Protein AF-A0A6A4W1D8-F1 (afdb_monomer)

Structure (mmCIF, N/CA/C/O backbone):
data_AF-A0A6A4W1D8-F1
#
_entry.id   AF-A0A6A4W1D8-F1
#
loop_
_atom_site.group_PDB
_atom_site.id
_atom_site.type_symbol
_atom_site.label_atom_id
_atom_site.label_alt_id
_atom_site.label_comp_id
_atom_site.label_asym_id
_atom_site.label_entity_id
_atom_site.label_seq_id
_atom_site.pdbx_PDB_ins_code
_atom_site.Cartn_x
_atom_site.Cartn_y
_atom_site.Cartn_z
_atom_site.occupancy
_atom_site.B_iso_or_equiv
_atom_site.auth_seq_id
_atom_site.auth_comp_id
_atom_site.auth_asym_id
_atom_site.auth_atom_id
_atom_site.pdbx_PDB_model_num
ATOM 1 N N . MET A 1 1 ? -5.236 -9.734 -3.529 1.00 67.62 1 MET A N 1
ATOM 2 C CA . MET A 1 1 ? -5.775 -8.438 -4.005 1.00 67.62 1 MET A CA 1
ATOM 3 C C . MET A 1 1 ? -4.966 -7.321 -3.371 1.00 67.62 1 MET A C 1
ATOM 5 O O . MET A 1 1 ? -4.658 -7.452 -2.192 1.00 67.62 1 MET A O 1
ATOM 9 N N . LEU A 1 2 ? -4.636 -6.269 -4.128 1.00 83.94 2 LEU A N 1
ATOM 10 C CA . LEU A 1 2 ? -3.894 -5.113 -3.610 1.00 83.94 2 LEU A CA 1
ATOM 11 C C . LEU A 1 2 ? -4.686 -4.415 -2.499 1.00 83.94 2 LEU A C 1
ATOM 13 O O . LEU A 1 2 ? -5.874 -4.124 -2.669 1.00 83.94 2 LEU A O 1
ATOM 17 N N . GLY A 1 3 ? -4.034 -4.178 -1.365 1.00 87.56 3 GLY A N 1
ATOM 18 C CA . GLY A 1 3 ? -4.610 -3.480 -0.219 1.00 87.56 3 GLY A CA 1
ATOM 19 C C . GLY A 1 3 ? -5.668 -4.251 0.563 1.00 87.56 3 GLY A C 1
ATOM 20 O O . GLY A 1 3 ? -6.519 -3.657 1.230 1.00 87.56 3 GLY A O 1
ATOM 21 N N . ALA A 1 4 ? -5.622 -5.585 0.512 1.00 92.69 4 ALA A N 1
ATOM 22 C CA . ALA A 1 4 ? -6.463 -6.432 1.356 1.00 92.69 4 ALA A CA 1
ATOM 23 C C . ALA A 1 4 ? -6.169 -6.218 2.852 1.00 92.69 4 ALA A C 1
ATOM 25 O O . ALA A 1 4 ? -7.102 -6.078 3.639 1.00 92.69 4 ALA A O 1
ATOM 26 N N . LYS A 1 5 ? -4.885 -6.114 3.227 1.00 93.94 5 LYS A N 1
ATOM 27 C CA . LYS A 1 5 ? -4.457 -5.878 4.615 1.00 93.94 5 LYS A CA 1
ATOM 28 C C . LYS A 1 5 ? -4.864 -4.508 5.133 1.00 93.94 5 LYS A C 1
ATOM 30 O O . LYS A 1 5 ? -5.361 -4.390 6.245 1.00 93.94 5 LYS A O 1
ATOM 35 N N . ALA A 1 6 ? -4.776 -3.487 4.290 1.00 95.38 6 ALA A N 1
ATOM 36 C CA . ALA A 1 6 ? -5.225 -2.155 4.666 1.00 95.38 6 ALA A CA 1
ATOM 37 C C . ALA A 1 6 ? -6.750 -2.101 4.883 1.00 95.38 6 ALA A C 1
ATOM 39 O O . ALA A 1 6 ? -7.235 -1.376 5.746 1.00 95.38 6 ALA A O 1
ATOM 40 N N . LEU A 1 7 ? -7.521 -2.917 4.154 1.00 95.75 7 LEU A N 1
ATOM 41 C CA . LEU A 1 7 ? -8.963 -3.043 4.367 1.00 95.75 7 LEU A CA 1
ATOM 42 C C . LEU A 1 7 ? -9.318 -3.802 5.658 1.00 95.75 7 LEU A C 1
ATOM 44 O O . LEU A 1 7 ? -10.375 -3.541 6.230 1.00 95.75 7 LEU A O 1
ATOM 48 N N . GLU A 1 8 ? -8.475 -4.732 6.117 1.00 95.06 8 GLU A N 1
ATOM 49 C CA . GLU A 1 8 ? -8.658 -5.409 7.410 1.00 95.06 8 GLU A CA 1
ATOM 50 C C . GLU A 1 8 ? -8.653 -4.394 8.565 1.00 95.06 8 GLU A C 1
ATOM 52 O O . GLU A 1 8 ? -9.573 -4.435 9.379 1.00 95.06 8 GLU A O 1
ATOM 57 N N . LEU A 1 9 ? -7.733 -3.420 8.551 1.00 94.94 9 LEU A N 1
ATOM 58 C CA . LEU A 1 9 ? -7.666 -2.328 9.537 1.00 94.94 9 LEU A CA 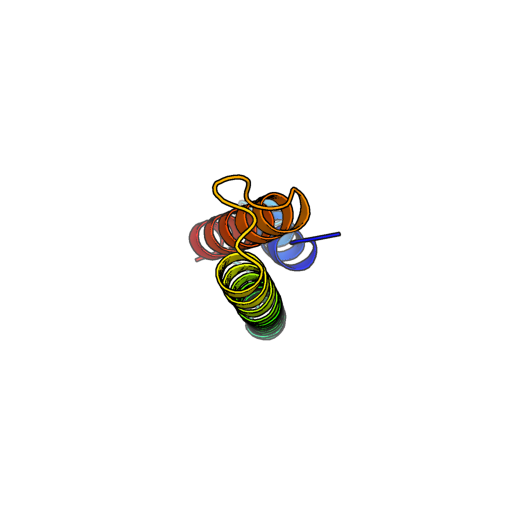1
ATOM 59 C C . LEU A 1 9 ? -8.960 -1.496 9.588 1.00 94.94 9 LEU A C 1
ATOM 61 O O . LEU A 1 9 ? -9.513 -1.235 10.652 1.00 94.94 9 LEU A O 1
ATOM 65 N N . ILE A 1 10 ? -9.507 -1.126 8.426 1.00 95.38 10 ILE A N 1
ATOM 66 C CA . ILE A 1 10 ? -10.763 -0.358 8.365 1.00 95.38 10 ILE A CA 1
ATOM 67 C C . ILE A 1 10 ? -11.952 -1.187 8.864 1.00 95.38 10 ILE A C 1
ATOM 69 O O . ILE A 1 10 ? -12.866 -0.670 9.506 1.00 95.38 10 ILE A O 1
ATOM 73 N N . ARG A 1 11 ? -11.966 -2.489 8.564 1.00 94.56 11 ARG A N 1
ATOM 74 C CA . ARG A 1 11 ? -13.016 -3.398 9.041 1.00 94.56 11 ARG A CA 1
ATOM 75 C C . ARG A 1 11 ? -12.948 -3.606 10.547 1.00 94.56 11 ARG A C 1
ATOM 77 O O . ARG A 1 11 ? -13.999 -3.791 11.148 1.00 94.56 11 ARG A O 1
ATOM 84 N N . GLU A 1 12 ? -11.753 -3.604 11.126 1.00 93.12 12 GLU A N 1
ATOM 85 C CA . GLU A 1 12 ? -11.551 -3.648 12.572 1.00 93.12 12 GLU A CA 1
ATOM 86 C C . GLU A 1 12 ? -12.229 -2.447 13.237 1.00 93.12 12 GLU A C 1
ATOM 88 O O . GLU A 1 12 ? -13.164 -2.649 14.007 1.00 93.12 12 GLU A O 1
ATOM 93 N N . LEU A 1 13 ? -11.893 -1.222 12.816 1.00 92.12 13 LEU A N 1
ATOM 94 C CA . LEU A 1 13 ? -12.517 -0.002 13.347 1.00 92.12 13 LEU A CA 1
ATOM 95 C C . LEU A 1 13 ? -14.034 0.030 13.156 1.00 92.12 13 LEU A C 1
ATOM 97 O O . LEU A 1 13 ? -14.775 0.420 14.051 1.00 92.12 13 LEU A O 1
ATOM 101 N N . LYS A 1 14 ? -14.526 -0.432 12.001 1.00 92.81 14 LYS A N 1
ATOM 102 C CA . LYS A 1 14 ? -15.970 -0.478 11.736 1.00 92.81 14 LYS A CA 1
ATOM 103 C C . LYS A 1 14 ? -16.723 -1.421 12.686 1.00 92.81 14 LYS A C 1
ATOM 105 O O . LYS A 1 14 ? -17.913 -1.217 12.910 1.00 92.81 14 LYS A O 1
ATOM 110 N N . ARG A 1 15 ? -16.078 -2.477 13.194 1.00 92.44 15 ARG A N 1
ATOM 111 C CA . ARG A 1 15 ? -16.705 -3.438 14.121 1.00 92.44 15 ARG A CA 1
ATOM 112 C C . ARG A 1 15 ? -16.765 -2.923 15.553 1.00 92.44 15 ARG A C 1
ATOM 114 O O . ARG A 1 15 ? -17.597 -3.406 16.312 1.00 92.44 15 ARG A O 1
ATOM 121 N N . THR A 1 16 ? -15.914 -1.967 15.904 1.00 88.38 16 THR A N 1
ATOM 122 C CA . THR A 1 16 ? -15.835 -1.373 17.241 1.00 88.38 16 THR A CA 1
ATOM 123 C C . THR A 1 16 ? -16.121 0.131 17.163 1.00 88.38 16 THR A C 1
ATOM 125 O O . THR A 1 16 ? -15.218 0.935 17.372 1.00 88.38 16 THR A O 1
ATOM 128 N N . PRO A 1 17 ? -17.361 0.544 16.833 1.00 84.12 17 PRO A N 1
ATOM 129 C CA . PRO A 1 17 ? -17.697 1.965 16.714 1.00 84.12 17 PRO A CA 1
ATOM 130 C C . PRO A 1 17 ? -17.641 2.706 18.059 1.00 84.12 17 PRO A C 1
ATOM 132 O O . PRO A 1 17 ? -17.321 3.889 18.089 1.00 84.12 17 PRO A O 1
ATOM 135 N N . ASP A 1 18 ? -17.914 2.003 19.162 1.00 89.25 18 ASP A N 1
ATOM 136 C CA . ASP A 1 18 ? -18.070 2.597 20.497 1.00 89.25 18 ASP A CA 1
ATOM 137 C C . ASP A 1 18 ? -16.808 2.480 21.371 1.00 89.25 18 ASP A C 1
ATOM 139 O O . ASP A 1 18 ? -16.793 2.916 22.522 1.00 89.25 18 ASP A O 1
ATOM 143 N N . SER A 1 19 ? -15.744 1.854 20.861 1.00 87.44 19 SER A N 1
ATOM 144 C CA . SER A 1 19 ? -14.512 1.606 21.613 1.00 87.44 19 SER A CA 1
ATOM 145 C C . SER A 1 19 ? -13.308 1.589 20.683 1.00 87.44 19 SER A C 1
ATOM 147 O O . SER A 1 19 ? -13.363 1.011 19.601 1.00 87.44 19 SER A O 1
ATOM 149 N N . LEU A 1 20 ? -12.208 2.206 21.115 1.00 85.19 20 LEU A N 1
ATOM 150 C CA . LEU A 1 20 ? -10.961 2.208 20.362 1.00 85.19 20 LEU A CA 1
ATOM 151 C C . LEU A 1 20 ? -10.235 0.864 20.567 1.00 85.19 20 LEU A C 1
ATOM 153 O O . LEU A 1 20 ? -9.802 0.585 21.690 1.00 85.19 20 LEU A O 1
ATOM 157 N N . PRO A 1 21 ? -10.089 0.024 19.524 1.00 88.25 21 PRO A N 1
ATOM 158 C CA . PRO A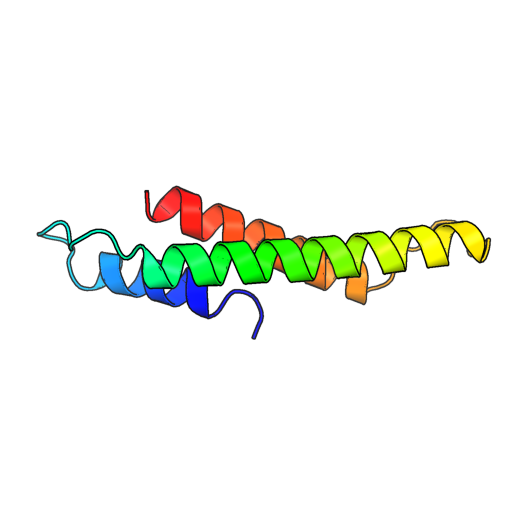 1 21 ? -9.341 -1.219 19.636 1.00 88.25 21 PRO A CA 1
ATOM 159 C C . PRO A 1 21 ? -7.844 -0.931 19.838 1.00 88.25 21 PRO A C 1
ATOM 161 O O . PRO A 1 21 ? -7.362 0.154 19.494 1.00 88.25 21 PRO A O 1
ATOM 164 N N . PRO A 1 22 ? -7.078 -1.886 20.393 1.00 92.50 22 PRO A N 1
ATOM 165 C CA . PRO A 1 22 ? -5.635 -1.737 20.520 1.00 92.50 22 PRO A CA 1
ATOM 166 C C . PRO A 1 22 ? -4.980 -1.546 19.147 1.00 92.50 22 PRO A C 1
ATOM 168 O O . PRO A 1 22 ? -5.414 -2.104 18.141 1.00 92.50 22 PRO A O 1
ATOM 171 N N . TYR A 1 23 ? -3.896 -0.774 19.116 1.00 94.44 23 TYR A N 1
ATOM 172 C CA . TYR A 1 23 ? -3.167 -0.501 17.882 1.00 94.44 23 TYR A CA 1
ATOM 173 C C . TYR A 1 23 ? -2.602 -1.788 17.256 1.00 94.44 23 TYR A C 1
ATOM 175 O O . TYR A 1 23 ? -1.809 -2.511 17.863 1.00 94.44 23 TYR A O 1
ATOM 183 N N . ASN A 1 24 ? -2.977 -2.049 16.007 1.00 95.38 24 ASN A N 1
ATOM 184 C CA . ASN A 1 24 ? -2.640 -3.259 15.268 1.00 95.38 24 ASN A CA 1
ATOM 185 C C . ASN A 1 24 ? -1.313 -3.095 14.505 1.00 95.38 24 ASN A C 1
ATOM 187 O O . ASN A 1 24 ? -1.262 -3.069 13.271 1.00 95.38 24 ASN A O 1
ATOM 191 N N . ASP A 1 25 ? -0.218 -2.985 15.264 1.00 96.75 25 ASP A N 1
ATOM 192 C CA . ASP A 1 25 ? 1.144 -2.775 14.746 1.00 96.75 25 ASP A CA 1
ATOM 193 C C . ASP A 1 25 ? 1.550 -3.824 13.698 1.00 96.75 25 ASP A C 1
ATOM 195 O O . ASP A 1 25 ? 2.123 -3.490 12.658 1.00 96.75 25 ASP A O 1
ATOM 199 N N . ALA A 1 26 ? 1.195 -5.090 13.928 1.00 96.62 26 ALA A N 1
ATOM 200 C CA . ALA A 1 26 ? 1.522 -6.187 13.024 1.00 96.62 26 ALA A CA 1
ATOM 201 C C . ALA A 1 26 ? 0.906 -5.984 11.632 1.00 96.62 26 ALA A C 1
ATOM 203 O O . ALA A 1 26 ? 1.603 -6.094 10.619 1.00 96.62 26 ALA A O 1
ATOM 204 N N . THR A 1 27 ? -0.384 -5.644 11.569 1.00 95.56 27 THR A N 1
ATOM 205 C CA . THR A 1 27 ? -1.072 -5.427 10.291 1.00 95.56 27 THR A CA 1
ATOM 206 C C . THR A 1 27 ? -0.589 -4.141 9.629 1.00 95.56 27 THR A C 1
ATOM 208 O O . THR A 1 27 ? -0.341 -4.139 8.424 1.00 95.56 27 THR A O 1
ATOM 211 N N . VAL A 1 28 ? -0.352 -3.071 10.395 1.00 97.00 28 VAL A N 1
ATOM 212 C CA . VAL A 1 28 ? 0.224 -1.827 9.858 1.00 97.00 28 VAL A CA 1
ATOM 213 C C . VAL A 1 28 ? 1.582 -2.083 9.198 1.00 97.00 28 VAL A C 1
ATOM 215 O O . VAL A 1 28 ? 1.801 -1.651 8.063 1.00 97.00 28 VAL A O 1
ATOM 218 N N . ARG A 1 29 ? 2.476 -2.851 9.835 1.00 97.31 29 ARG A N 1
ATOM 219 C CA . ARG A 1 29 ? 3.769 -3.227 9.233 1.00 97.31 29 ARG A CA 1
ATOM 220 C C . ARG A 1 29 ? 3.601 -4.008 7.934 1.00 97.31 29 ARG A C 1
ATOM 222 O O . ARG A 1 29 ? 4.335 -3.741 6.985 1.00 97.31 29 ARG A O 1
ATOM 229 N N . GLN A 1 30 ? 2.633 -4.923 7.860 1.00 96.69 30 GLN A N 1
ATOM 230 C CA . GLN A 1 30 ? 2.342 -5.661 6.625 1.00 96.69 30 GLN A CA 1
ATOM 231 C C . GLN A 1 30 ? 1.880 -4.729 5.496 1.00 96.69 30 GLN A C 1
ATOM 233 O O . GLN A 1 30 ? 2.350 -4.866 4.367 1.00 96.69 30 GLN A O 1
ATOM 238 N N . VAL A 1 31 ? 1.018 -3.746 5.785 1.00 97.12 31 VAL A N 1
ATOM 239 C CA . VAL A 1 31 ? 0.593 -2.758 4.776 1.00 97.12 31 VAL A CA 1
ATOM 240 C C . VAL A 1 31 ? 1.782 -1.922 4.295 1.00 97.12 31 VAL A C 1
ATOM 242 O O . VAL A 1 31 ? 1.936 -1.705 3.094 1.00 97.12 31 VAL A O 1
ATOM 245 N N . LEU A 1 32 ? 2.658 -1.481 5.202 1.00 97.12 32 LEU A N 1
ATOM 246 C CA . LEU A 1 32 ? 3.857 -0.716 4.839 1.00 97.12 32 LEU A CA 1
ATOM 247 C C . LEU A 1 32 ? 4.830 -1.535 3.975 1.00 97.12 32 LEU A C 1
ATOM 249 O O . LEU A 1 32 ? 5.397 -1.008 3.015 1.00 97.12 32 LEU A O 1
ATOM 253 N N . GLN A 1 33 ? 4.995 -2.826 4.269 1.00 96.88 33 GLN A N 1
ATOM 254 C CA . GLN A 1 33 ? 5.782 -3.744 3.440 1.00 96.88 33 GLN A CA 1
ATOM 255 C C . GLN A 1 33 ? 5.172 -3.924 2.043 1.00 96.88 33 GLN A C 1
ATOM 257 O O . GLN A 1 33 ? 5.903 -3.903 1.050 1.00 96.88 33 GLN A O 1
ATOM 262 N N . GLU A 1 34 ? 3.844 -4.048 1.944 1.00 95.69 34 GLU A N 1
ATOM 263 C CA . GLU A 1 34 ? 3.139 -4.111 0.658 1.00 95.69 34 GLU A CA 1
ATOM 264 C C . GLU A 1 34 ? 3.375 -2.827 -0.152 1.00 95.69 34 GLU A C 1
ATOM 266 O O . GLU A 1 34 ? 3.771 -2.901 -1.314 1.00 95.69 34 GLU A O 1
ATOM 271 N N . VAL A 1 35 ? 3.219 -1.649 0.465 1.00 96.69 35 VAL A N 1
ATOM 272 C CA . VAL A 1 35 ? 3.474 -0.349 -0.181 1.00 96.69 35 VAL A CA 1
ATOM 273 C C . VAL A 1 35 ? 4.903 -0.261 -0.706 1.00 96.69 35 VAL A C 1
ATOM 275 O O . VAL A 1 35 ? 5.105 0.128 -1.856 1.00 96.69 35 VAL A O 1
ATOM 278 N N . ARG A 1 36 ? 5.893 -0.660 0.099 1.00 97.12 36 ARG A N 1
ATOM 279 C CA . ARG A 1 36 ? 7.299 -0.665 -0.318 1.00 97.12 36 ARG A CA 1
ATOM 280 C C . ARG A 1 36 ? 7.530 -1.588 -1.513 1.00 97.12 36 ARG A C 1
ATOM 282 O O . ARG A 1 36 ? 8.148 -1.174 -2.489 1.00 97.12 36 ARG A O 1
ATOM 289 N N . THR A 1 37 ? 6.988 -2.802 -1.461 1.00 96.44 37 THR A N 1
ATOM 290 C CA . THR A 1 37 ? 7.116 -3.790 -2.543 1.00 96.44 37 THR A CA 1
ATOM 291 C C . THR A 1 37 ? 6.501 -3.268 -3.842 1.00 96.44 37 THR A C 1
ATOM 293 O O . THR A 1 37 ? 7.114 -3.360 -4.906 1.00 96.44 37 THR A O 1
ATOM 296 N N . LEU A 1 38 ? 5.307 -2.670 -3.759 1.00 95.50 38 LEU A N 1
ATOM 297 C CA . LEU A 1 38 ? 4.637 -2.068 -4.909 1.00 95.50 38 LEU A CA 1
ATOM 298 C C . LEU A 1 38 ? 5.432 -0.896 -5.468 1.00 95.50 38 LEU A C 1
ATOM 300 O O . LEU A 1 38 ? 5.596 -0.819 -6.679 1.00 95.50 38 LEU A O 1
ATOM 304 N N . PHE A 1 39 ? 5.952 -0.019 -4.610 1.00 96.50 39 PHE A N 1
ATOM 305 C CA . PHE A 1 39 ? 6.751 1.130 -5.024 1.00 96.50 39 PHE A CA 1
ATOM 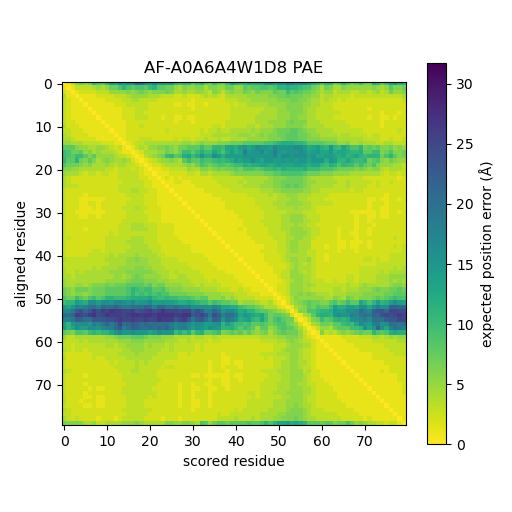306 C C . PHE A 1 39 ? 8.040 0.704 -5.734 1.00 96.50 39 PHE A C 1
ATOM 308 O O . PHE A 1 39 ? 8.348 1.217 -6.807 1.00 96.50 39 PHE A O 1
ATOM 315 N N . GLU A 1 40 ? 8.771 -0.264 -5.179 1.00 96.81 40 GLU A N 1
ATOM 316 C CA . GLU A 1 40 ? 10.008 -0.775 -5.776 1.00 96.81 40 GLU A CA 1
ATOM 317 C C . GLU A 1 40 ? 9.760 -1.455 -7.128 1.00 96.81 40 GLU A C 1
ATOM 319 O O . GLU A 1 40 ? 10.566 -1.297 -8.044 1.00 96.81 40 GLU A O 1
ATOM 324 N N . ALA A 1 41 ? 8.665 -2.208 -7.271 1.00 94.06 41 ALA A N 1
ATOM 325 C CA . ALA A 1 41 ? 8.274 -2.796 -8.553 1.00 94.06 41 ALA A CA 1
ATOM 326 C C . ALA A 1 41 ? 7.846 -1.718 -9.559 1.00 94.06 41 ALA A C 1
ATOM 328 O O . ALA A 1 41 ? 8.258 -1.743 -10.710 1.00 94.06 41 ALA A O 1
ATOM 329 N N . ASN A 1 42 ? 7.067 -0.733 -9.110 1.00 93.94 42 ASN A N 1
ATOM 330 C CA . ASN A 1 42 ? 6.594 0.353 -9.958 1.00 93.94 42 ASN A CA 1
ATOM 331 C C . ASN A 1 42 ? 7.746 1.209 -10.490 1.00 93.94 42 ASN A C 1
ATOM 333 O O . ASN A 1 42 ? 7.766 1.567 -11.660 1.00 93.94 42 ASN A O 1
ATOM 337 N N . ARG A 1 43 ? 8.725 1.512 -9.630 1.00 93.50 43 ARG A N 1
ATOM 338 C CA . ARG A 1 43 ? 9.919 2.271 -10.000 1.00 93.50 43 ARG A CA 1
ATOM 339 C C . ARG A 1 43 ? 10.776 1.524 -11.022 1.00 93.50 43 ARG A C 1
ATOM 341 O O . ARG A 1 43 ? 11.283 2.166 -11.932 1.00 93.50 43 ARG A O 1
ATOM 348 N N . ARG A 1 44 ? 10.948 0.206 -10.864 1.00 93.19 44 ARG A N 1
ATOM 349 C CA . ARG A 1 44 ? 11.683 -0.626 -11.832 1.00 93.19 44 ARG A CA 1
ATOM 350 C C .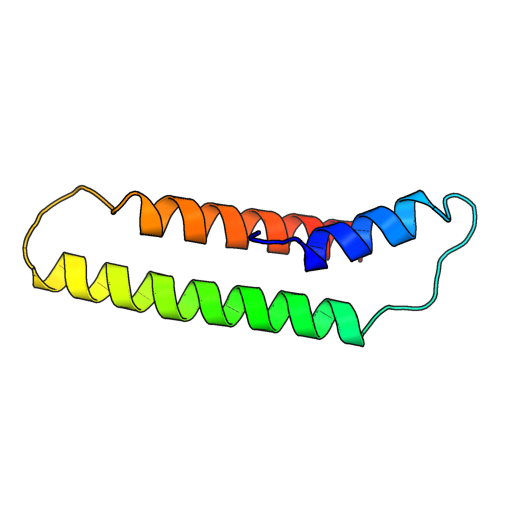 ARG A 1 44 ? 11.034 -0.559 -13.211 1.00 93.19 44 ARG A C 1
ATOM 352 O O . ARG A 1 44 ? 11.694 -0.154 -14.155 1.00 93.19 44 ARG A O 1
ATOM 359 N N . ASP A 1 45 ? 9.729 -0.807 -13.278 1.00 90.25 45 ASP A N 1
ATOM 360 C CA . ASP A 1 45 ? 8.991 -0.777 -14.542 1.00 90.25 45 ASP A CA 1
ATOM 361 C C . ASP A 1 45 ? 9.040 0.607 -15.215 1.00 90.25 45 ASP A C 1
ATOM 363 O O . ASP A 1 45 ? 9.143 0.685 -16.433 1.00 90.25 45 ASP A O 1
ATOM 367 N N . VAL A 1 46 ? 8.994 1.704 -14.449 1.00 89.44 46 VAL A N 1
ATOM 368 C CA . VAL A 1 46 ? 9.134 3.064 -15.007 1.00 89.44 46 VAL A CA 1
ATOM 369 C C . VAL A 1 46 ? 10.526 3.283 -15.605 1.00 89.44 46 VAL A C 1
ATOM 371 O O . VAL A 1 46 ? 10.624 3.771 -16.724 1.00 89.44 46 VAL A O 1
ATOM 374 N N . VAL A 1 47 ? 11.590 2.880 -14.903 1.00 90.44 47 VAL A N 1
ATOM 375 C CA . VAL A 1 47 ? 12.970 3.006 -15.405 1.00 90.44 47 VAL A CA 1
ATOM 376 C C . VAL A 1 47 ? 13.180 2.172 -16.673 1.00 90.44 47 VAL A C 1
ATOM 378 O O . VAL A 1 47 ? 13.801 2.650 -17.621 1.00 90.44 47 VAL A O 1
ATOM 381 N N . ASP A 1 48 ? 12.638 0.955 -16.713 1.00 88.44 48 ASP A N 1
ATOM 382 C CA . ASP A 1 48 ? 12.739 0.074 -17.879 1.00 88.44 48 ASP A CA 1
ATOM 383 C C . ASP A 1 48 ? 11.961 0.637 -19.082 1.00 88.44 48 ASP A C 1
ATOM 385 O O . ASP A 1 48 ? 12.443 0.592 -20.217 1.00 88.44 48 ASP A O 1
ATOM 389 N N . LEU A 1 49 ? 10.778 1.219 -18.843 1.00 86.19 49 LEU A N 1
ATOM 390 C CA . LEU A 1 49 ? 9.991 1.896 -19.877 1.00 86.19 49 LEU A CA 1
ATOM 391 C C . LEU A 1 49 ? 10.723 3.127 -20.425 1.00 86.19 49 LEU A C 1
ATOM 393 O O . LEU A 1 49 ? 10.814 3.273 -21.645 1.00 86.19 49 LEU A O 1
ATOM 397 N N . ASP A 1 50 ? 11.302 3.957 -19.556 1.00 84.38 50 ASP A N 1
ATOM 398 C CA . ASP A 1 50 ? 12.084 5.129 -19.963 1.00 84.38 50 ASP A CA 1
ATOM 399 C C . ASP A 1 50 ? 13.302 4.720 -20.813 1.00 84.38 50 ASP A C 1
ATOM 401 O O . ASP A 1 50 ? 13.574 5.326 -21.851 1.00 84.38 50 ASP A O 1
ATOM 405 N N . ALA A 1 51 ? 14.000 3.645 -20.427 1.00 85.06 51 ALA A N 1
ATOM 406 C CA . ALA A 1 51 ? 15.140 3.108 -21.173 1.00 85.06 51 ALA A CA 1
ATOM 407 C C . ALA A 1 51 ? 14.745 2.500 -22.531 1.00 85.06 51 ALA A C 1
ATOM 409 O O . ALA A 1 51 ? 15.531 2.536 -23.478 1.00 85.06 51 ALA A O 1
ATOM 410 N N . SER A 1 52 ? 13.532 1.952 -22.646 1.00 81.62 52 SER A N 1
ATOM 411 C CA . SER A 1 52 ? 13.037 1.328 -23.879 1.00 81.62 52 SER A CA 1
ATOM 412 C C . SER A 1 52 ? 12.670 2.328 -24.985 1.00 81.62 52 SER A C 1
ATOM 414 O O . SER A 1 52 ? 12.411 1.919 -26.116 1.00 81.62 52 SER A O 1
ATOM 416 N N . GLY A 1 53 ? 12.636 3.634 -24.688 1.00 72.12 53 GLY A N 1
ATOM 417 C CA . GLY A 1 53 ? 12.315 4.681 -25.664 1.00 72.12 53 GLY A CA 1
ATOM 418 C C . GLY A 1 53 ? 10.865 4.653 -26.168 1.00 72.12 53 GLY A C 1
ATOM 419 O O . GLY A 1 53 ? 10.513 5.415 -27.071 1.00 72.12 53 GLY A O 1
ATOM 420 N N . VAL A 1 54 ? 10.010 3.802 -25.588 1.00 66.50 54 VAL A N 1
ATOM 421 C CA . VAL A 1 54 ? 8.571 3.729 -25.872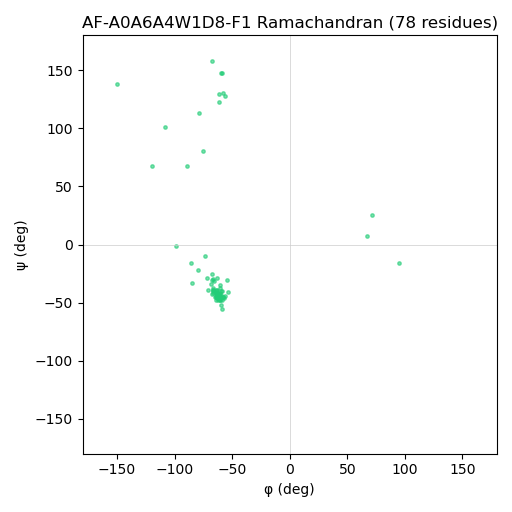 1.00 66.50 54 VAL A CA 1
ATOM 422 C C . VAL A 1 54 ? 7.900 4.920 -25.187 1.00 66.50 54 VAL A C 1
ATOM 424 O O . VAL A 1 54 ? 7.384 4.837 -24.076 1.00 66.50 54 VAL A O 1
ATOM 427 N N . GLY A 1 55 ? 7.986 6.077 -25.839 1.00 55.56 55 GLY A N 1
ATOM 428 C CA . GLY A 1 55 ? 7.514 7.345 -25.303 1.00 55.56 55 GLY A CA 1
ATOM 429 C C . GLY A 1 55 ? 6.036 7.331 -24.896 1.00 55.56 55 GLY A C 1
ATOM 430 O O . GLY A 1 55 ? 5.150 7.018 -25.689 1.00 55.56 55 GLY A O 1
ATOM 431 N N . GLY A 1 56 ? 5.776 7.760 -23.658 1.00 60.75 56 GLY A N 1
ATOM 432 C CA . GLY A 1 56 ? 4.544 8.450 -23.262 1.00 60.75 56 GLY A CA 1
ATOM 433 C C . GLY A 1 56 ? 3.405 7.614 -22.676 1.00 60.75 56 GLY A C 1
ATOM 434 O O . GLY A 1 56 ? 2.528 8.194 -22.038 1.00 60.75 56 GLY A O 1
ATOM 435 N N . SER A 1 57 ? 3.393 6.285 -22.822 1.00 65.75 57 SER A N 1
ATOM 436 C CA . SER A 1 57 ? 2.322 5.451 -22.253 1.00 65.75 57 SER A CA 1
ATOM 437 C C . SER A 1 57 ? 2.824 4.630 -21.067 1.00 65.75 57 SER A C 1
ATOM 439 O O . SER A 1 57 ? 3.470 3.597 -21.231 1.00 65.75 57 SER A O 1
ATOM 441 N N . LEU A 1 58 ? 2.513 5.089 -19.849 1.00 71.62 58 LEU A N 1
ATOM 442 C CA . LEU A 1 58 ? 2.693 4.281 -18.642 1.00 71.62 58 LEU A CA 1
ATOM 443 C C . LEU A 1 58 ? 1.879 2.992 -18.774 1.00 71.62 58 LEU A C 1
ATOM 445 O O . LEU A 1 58 ? 0.682 3.034 -19.072 1.00 71.62 58 LEU A O 1
ATOM 449 N N . SER A 1 59 ? 2.518 1.850 -18.516 1.00 83.38 59 SER A N 1
ATOM 450 C CA . SER A 1 59 ? 1.840 0.559 -18.605 1.00 83.38 59 SER A CA 1
ATOM 451 C C . SER A 1 59 ? 0.635 0.507 -17.658 1.00 83.38 59 SER A C 1
ATOM 453 O O . SER A 1 59 ? 0.645 1.077 -16.562 1.00 83.38 59 SER A O 1
ATOM 455 N N . ALA A 1 60 ? -0.415 -0.223 -18.043 1.00 88.31 60 ALA A N 1
ATOM 456 C CA . ALA A 1 60 ? -1.574 -0.442 -17.172 1.00 88.31 60 ALA A CA 1
ATOM 457 C C . ALA A 1 60 ? -1.165 -1.029 -15.804 1.00 88.31 60 ALA A C 1
ATOM 459 O O . ALA A 1 60 ? -1.780 -0.727 -14.782 1.00 88.31 60 ALA A O 1
ATOM 460 N N . ALA A 1 61 ? -0.084 -1.815 -15.767 1.00 89.06 61 ALA A N 1
ATOM 461 C CA . ALA A 1 61 ? 0.482 -2.348 -14.535 1.00 89.06 61 ALA A CA 1
ATOM 462 C C . ALA A 1 61 ? 0.995 -1.241 -13.601 1.00 89.06 61 ALA A C 1
ATOM 464 O O . ALA A 1 61 ? 0.762 -1.315 -12.392 1.00 89.06 61 ALA A O 1
ATOM 465 N N . VAL A 1 62 ? 1.635 -0.197 -14.141 1.00 91.62 62 VAL A N 1
ATOM 466 C CA . VAL A 1 62 ? 2.106 0.945 -13.347 1.00 91.62 62 VAL A CA 1
ATOM 467 C C . VAL A 1 62 ? 0.936 1.686 -12.700 1.00 91.62 62 VAL A C 1
ATOM 469 O O . VAL A 1 62 ? 0.946 1.941 -11.494 1.00 91.62 62 VAL A O 1
ATOM 472 N N . TRP A 1 63 ? -0.127 1.942 -13.465 1.00 91.69 63 TRP A N 1
ATOM 473 C CA . TRP A 1 63 ? -1.343 2.577 -12.950 1.00 91.69 63 TRP A CA 1
ATOM 474 C C . TRP A 1 63 ? -2.012 1.766 -11.842 1.00 91.69 63 TRP A C 1
ATOM 476 O O . TRP A 1 63 ? -2.354 2.311 -10.792 1.00 91.69 63 TRP A O 1
ATOM 486 N N . VAL A 1 64 ? -2.165 0.455 -12.040 1.00 93.75 64 VAL A N 1
ATOM 487 C CA . VAL A 1 64 ? -2.793 -0.427 -11.048 1.00 93.75 64 VAL A CA 1
ATOM 488 C C . VAL A 1 64 ? -1.979 -0.478 -9.753 1.00 93.75 64 VAL A C 1
ATOM 490 O O . VAL A 1 64 ? -2.557 -0.403 -8.666 1.00 93.75 64 VAL A O 1
ATOM 493 N N . ARG A 1 65 ? -0.644 -0.560 -9.835 1.00 94.38 65 ARG A N 1
ATOM 494 C CA . ARG A 1 65 ? 0.214 -0.537 -8.638 1.00 94.38 65 ARG A CA 1
ATOM 495 C C . ARG A 1 65 ? 0.153 0.812 -7.931 1.00 94.38 65 ARG A C 1
ATOM 497 O O . ARG A 1 65 ? 0.040 0.836 -6.706 1.00 94.38 65 ARG A O 1
ATOM 504 N N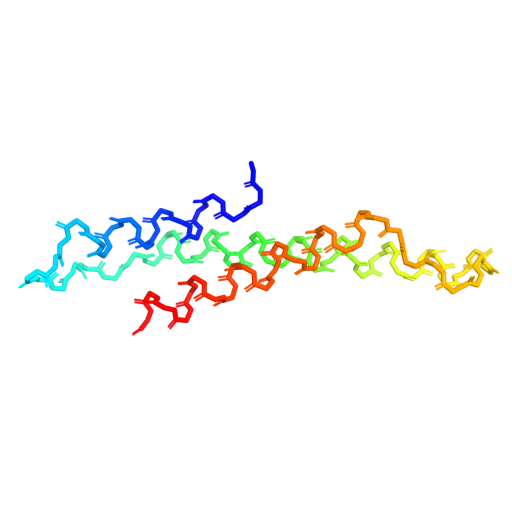 . HIS A 1 66 ? 0.164 1.914 -8.679 1.00 94.62 66 HIS A N 1
ATOM 505 C CA . HIS A 1 66 ? 0.045 3.254 -8.111 1.00 94.62 66 HIS A CA 1
ATOM 506 C C . HIS A 1 66 ? -1.291 3.450 -7.377 1.00 94.62 66 HIS A C 1
ATOM 508 O O . HIS A 1 66 ? -1.299 3.855 -6.215 1.00 94.62 66 HIS A O 1
ATOM 514 N N . ALA A 1 67 ? -2.409 3.043 -7.986 1.00 95.12 67 ALA A N 1
ATOM 515 C CA . ALA A 1 67 ? -3.723 3.064 -7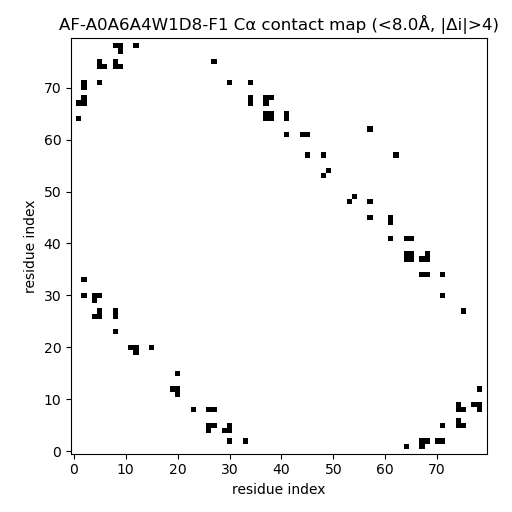.341 1.00 95.12 67 ALA A CA 1
ATOM 516 C C . ALA A 1 67 ? -3.774 2.177 -6.079 1.00 95.12 67 ALA A C 1
ATOM 518 O O . ALA A 1 67 ? -4.423 2.524 -5.089 1.00 95.12 67 ALA A O 1
ATOM 519 N N . GLY A 1 68 ? -3.064 1.042 -6.080 1.00 95.94 68 GLY A N 1
ATOM 520 C CA . GLY A 1 68 ? -2.897 0.193 -4.898 1.00 95.94 68 GLY A CA 1
ATOM 521 C C . GLY A 1 68 ? -2.164 0.899 -3.750 1.00 95.94 68 GLY A C 1
ATOM 522 O O . GLY A 1 68 ? -2.600 0.817 -2.601 1.00 95.94 68 GLY A O 1
ATOM 523 N N . ILE A 1 69 ? -1.095 1.640 -4.057 1.00 96.88 69 ILE A N 1
ATOM 524 C CA . ILE A 1 69 ? -0.344 2.441 -3.076 1.00 96.88 69 ILE A CA 1
ATOM 525 C C . ILE A 1 69 ? -1.226 3.552 -2.494 1.00 96.88 69 ILE A C 1
ATOM 527 O O . ILE A 1 69 ? -1.301 3.693 -1.273 1.00 96.88 69 ILE A O 1
ATOM 531 N N . GLU A 1 70 ? -1.928 4.302 -3.346 1.00 96.56 70 GLU A N 1
ATOM 532 C CA . GLU A 1 70 ? -2.861 5.361 -2.936 1.00 96.56 70 GLU A CA 1
ATOM 533 C C . GLU A 1 70 ? -3.939 4.828 -1.985 1.00 96.56 70 GLU A C 1
ATOM 535 O O . GLU A 1 70 ? -4.218 5.416 -0.935 1.00 96.56 70 GLU A O 1
ATOM 540 N N . ARG A 1 71 ? -4.504 3.661 -2.314 1.00 96.38 71 ARG A N 1
ATOM 541 C CA . ARG A 1 71 ? -5.491 2.981 -1.474 1.00 96.38 71 ARG A CA 1
ATOM 542 C C . ARG A 1 71 ? -4.911 2.592 -0.116 1.00 96.38 71 ARG A C 1
ATOM 544 O O . ARG A 1 71 ? -5.542 2.866 0.903 1.00 96.38 71 ARG A O 1
ATOM 551 N N . ASN A 1 72 ? -3.724 1.988 -0.090 1.00 96.75 72 ASN A N 1
ATOM 552 C CA . ASN A 1 72 ? -3.057 1.605 1.154 1.00 96.75 72 ASN A CA 1
ATOM 553 C C . ASN A 1 72 ? -2.760 2.819 2.034 1.00 96.75 72 ASN A C 1
ATOM 555 O O . ASN A 1 72 ? -3.053 2.793 3.229 1.00 96.75 72 ASN A O 1
ATOM 559 N N . ARG A 1 73 ? -2.270 3.910 1.438 1.00 96.62 73 ARG A N 1
ATOM 560 C CA . ARG A 1 73 ? -2.053 5.180 2.136 1.00 96.62 73 ARG A CA 1
ATOM 561 C C . ARG A 1 73 ? -3.352 5.716 2.736 1.00 96.62 73 ARG A C 1
ATOM 563 O O . ARG A 1 73 ? -3.371 6.075 3.908 1.00 96.62 73 ARG A O 1
ATOM 570 N N . ARG A 1 74 ? -4.442 5.741 1.964 1.00 97.25 74 ARG A N 1
ATOM 571 C CA . ARG A 1 74 ? -5.746 6.225 2.440 1.00 97.25 74 ARG A CA 1
ATOM 572 C C . ARG A 1 74 ? -6.278 5.394 3.606 1.00 97.25 74 ARG A C 1
ATOM 574 O O . ARG A 1 74 ? -6.786 5.963 4.563 1.00 97.25 74 ARG A O 1
ATOM 581 N N . CYS A 1 75 ? -6.157 4.070 3.537 1.00 96.50 75 CYS A N 1
ATOM 582 C CA . CYS A 1 75 ? -6.580 3.182 4.617 1.00 96.50 75 CYS A CA 1
ATOM 583 C C . CYS A 1 75 ? -5.725 3.347 5.881 1.00 96.50 75 CYS A C 1
ATOM 585 O O . CYS A 1 75 ? -6.281 3.366 6.970 1.00 96.50 75 CYS A O 1
ATOM 587 N N . LEU A 1 76 ? -4.405 3.513 5.753 1.00 96.00 76 LEU A N 1
ATOM 588 C CA . LEU A 1 76 ? -3.538 3.785 6.904 1.00 96.00 76 LEU A CA 1
ATOM 589 C C . LEU A 1 76 ? -3.887 5.118 7.574 1.00 96.00 76 LEU A C 1
ATOM 591 O O . LEU A 1 76 ? -4.030 5.162 8.787 1.00 96.00 76 LEU A O 1
ATOM 595 N N . LEU A 1 77 ? -4.083 6.181 6.788 1.00 95.81 77 LEU A N 1
ATOM 596 C CA . LEU A 1 77 ? -4.453 7.501 7.310 1.00 95.81 77 LEU A CA 1
ATOM 597 C C . LEU A 1 77 ? -5.854 7.548 7.926 1.00 95.81 77 LEU A C 1
ATOM 599 O O . LEU A 1 77 ? -6.111 8.417 8.739 1.00 95.81 77 LEU A O 1
ATOM 603 N N . ALA A 1 78 ? -6.760 6.666 7.506 1.00 94.25 78 ALA A N 1
ATOM 604 C CA . ALA A 1 78 ? -8.087 6.550 8.106 1.00 94.25 78 ALA A CA 1
ATOM 605 C C . ALA A 1 78 ? -8.111 5.628 9.337 1.00 94.25 78 ALA A C 1
ATOM 607 O O . ALA A 1 78 ? -9.105 5.617 10.055 1.00 94.25 78 ALA A O 1
ATOM 608 N N . TYR A 1 79 ? -7.073 4.806 9.525 1.00 93.50 79 TYR A N 1
ATOM 609 C CA . TYR A 1 79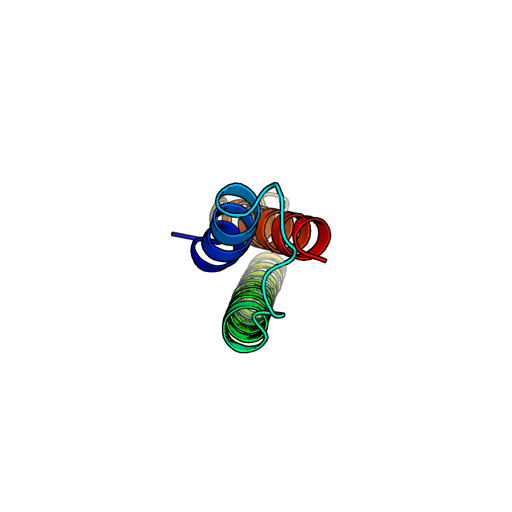 ? -6.936 3.930 10.686 1.00 93.50 79 TYR A CA 1
ATOM 610 C C . TYR A 1 79 ? -6.300 4.639 11.891 1.00 93.50 79 TYR A C 1
ATOM 612 O O . TYR A 1 79 ? -6.626 4.310 13.030 1.00 93.50 79 TYR A O 1
ATOM 620 N N . LEU A 1 80 ? -5.383 5.571 11.617 1.00 87.31 80 LEU A N 1
ATOM 621 C CA . LEU A 1 80 ? -4.723 6.440 12.595 1.00 87.31 80 LEU A CA 1
ATOM 622 C C . LEU A 1 80 ? -5.631 7.603 13.007 1.00 87.31 80 LEU A C 1
ATOM 624 O O . LEU A 1 80 ? -5.558 7.979 14.196 1.00 87.31 80 LEU A O 1
#

InterPro domains:
  IPR005339 GINS complex, subunit Psf1 [PTHR12914] (1-80)
  IPR005339 GINS complex, subunit Psf1 [cd11710] (3-80)
  IPR036224 GINS, helical bundle-like domain superfamily [SSF158573] (1-80)

Organism: Amphibalanus amphitrite (NCBI:txid1232801)

Solvent-accessible surface area (backbone atoms only — not comparable to full-atom values): 4636 Å² total; per-residue (Å²): 117,80,46,54,60,25,48,49,53,50,53,52,52,67,74,37,81,91,50,87,75,80,85,61,60,72,55,53,52,52,38,54,52,50,4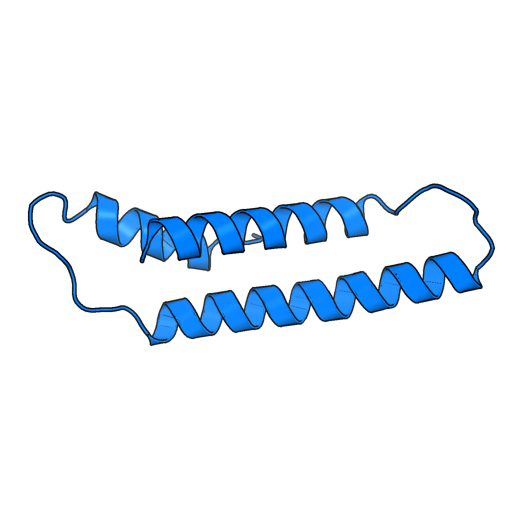2,50,53,41,49,57,51,42,52,51,53,51,52,53,42,63,74,66,66,62,77,90,67,80,52,71,67,46,54,53,42,51,54,31,41,54,50,32,51,52,34,49,66,71,63,108

Radius of gyration: 15.84 Å; Cα contacts (8 Å, |Δi|>4): 54; chains: 1; bounding box: 33×17×48 Å

Sequence (80 aa):
MLGAKALELIRELKRTPDSLPPYNDATVRQVLQEVRTLFEANRRDVVDLDASGVGGSLSAAVWVRHAGIERNRRCLLAYL

Secondary structure (DSSP, 8-state):
-TTHHHHHHHHHHHH-TTS-PPP-HHHHHHHHHHHHHHHHHHHHHHHHHHHTT--S---HHHHHHHHHHHHHHHHHHHH-

pLDDT: mean 90.53, std 8.8, range [55.56, 97.31]

Foldseek 3Di:
DQCPLLVVLVVVCVVCVPDQDPDPVVSLVVLVVSLVVLVVVLVVQVVVCVVVVVPDDDDPSNVVSVVSNVSSVVSVVVSD

Nearest PDB structures (foldseek):
  7wug-assembly1_5  TM=3.607E-01  e=6.745E+00  Saccharomyces cerevisiae YJM1133
  1hx1-assembly1_B  TM=3.450E-01  e=6.745E+00  Homo sapiens

Mean predicted aligned error: 4.62 Å